Protein AF-A0A847MRQ3-F1 (afdb_monomer_lite)

Foldseek 3Di:
DEEEEEDPCCPDPVNVVVVVVCVVVVYRYDYAHPVQWDWDPPDPDIFIDGNNHGDDDGPYYHYDDDPVD

Radius of gyration: 13.1 Å; chains: 1; bounding box: 29×30×27 Å

Structure (mmCIF, N/CA/C/O backbone):
data_AF-A0A847MRQ3-F1
#
_entry.id   AF-A0A847MRQ3-F1
#
loop_
_atom_site.group_PDB
_atom_site.id
_atom_site.type_symbol
_atom_site.label_atom_id
_atom_site.label_alt_id
_atom_site.label_comp_id
_atom_site.label_asym_id
_atom_site.label_entity_id
_atom_site.label_seq_id
_atom_site.pdbx_PDB_ins_code
_atom_site.Cartn_x
_atom_site.Cartn_y
_atom_site.Cartn_z
_atom_site.occupancy
_atom_site.B_iso_or_equiv
_atom_site.auth_seq_id
_atom_site.auth_comp_id
_atom_site.auth_asym_id
_atom_site.auth_atom_id
_atom_site.pdbx_PDB_model_num
ATOM 1 N N . MET A 1 1 ? -7.602 -10.325 7.488 1.00 93.62 1 MET A N 1
ATOM 2 C CA . MET A 1 1 ? -6.944 -10.402 6.167 1.00 93.62 1 MET A CA 1
ATOM 3 C C . MET A 1 1 ? -5.901 -9.311 6.036 1.00 93.62 1 MET A C 1
ATOM 5 O O . MET A 1 1 ? -6.063 -8.244 6.629 1.00 93.62 1 MET A O 1
ATOM 9 N N . LYS A 1 2 ? -4.849 -9.582 5.272 1.00 96.75 2 LYS A N 1
ATOM 10 C CA . LYS A 1 2 ? -3.775 -8.669 4.918 1.00 96.75 2 LYS A CA 1
ATOM 11 C C . LYS A 1 2 ? -4.016 -8.114 3.516 1.00 96.75 2 LYS A C 1
ATOM 13 O O . LYS A 1 2 ? -3.839 -8.800 2.516 1.00 96.75 2 LYS A O 1
ATOM 18 N N . LEU A 1 3 ? -4.430 -6.856 3.463 1.00 97.19 3 LEU A N 1
ATOM 19 C CA . LEU A 1 3 ? -4.857 -6.146 2.265 1.00 97.19 3 LEU A CA 1
ATOM 20 C C . LEU A 1 3 ? -3.798 -5.143 1.799 1.00 97.19 3 LEU A C 1
ATOM 22 O O . LEU A 1 3 ? -3.231 -4.384 2.594 1.00 97.19 3 LEU A O 1
ATOM 26 N N . ALA A 1 4 ? -3.575 -5.097 0.490 1.00 96.56 4 ALA A N 1
ATOM 27 C CA . ALA A 1 4 ? -2.757 -4.080 -0.157 1.00 96.56 4 ALA A CA 1
ATOM 28 C C . ALA A 1 4 ? -3.651 -3.120 -0.950 1.00 96.56 4 ALA A C 1
ATOM 30 O O . ALA A 1 4 ? -4.473 -3.551 -1.749 1.00 96.56 4 ALA A O 1
ATOM 31 N N . ILE A 1 5 ? -3.477 -1.811 -0.767 1.00 96.56 5 ILE A N 1
ATOM 32 C CA . ILE A 1 5 ? -4.095 -0.793 -1.630 1.00 96.56 5 ILE A CA 1
ATOM 33 C C . ILE A 1 5 ? -2.994 -0.213 -2.512 1.00 96.56 5 ILE A C 1
ATOM 35 O O . ILE A 1 5 ? -2.068 0.416 -1.995 1.00 96.56 5 ILE A O 1
ATOM 39 N N . LEU A 1 6 ? -3.088 -0.391 -3.828 1.00 95.38 6 LEU A N 1
ATOM 40 C CA . LEU A 1 6 ? -2.130 0.196 -4.765 1.00 95.38 6 LEU A CA 1
ATOM 41 C C . LEU A 1 6 ? -2.551 1.627 -5.074 1.00 95.38 6 LEU A C 1
ATOM 43 O O . LEU A 1 6 ? -3.578 1.848 -5.706 1.00 95.38 6 LEU A O 1
ATOM 47 N N . SER A 1 7 ? -1.783 2.608 -4.608 1.00 94.56 7 SER A N 1
ATOM 48 C CA . SER A 1 7 ? -2.092 4.020 -4.837 1.00 94.56 7 SER A CA 1
ATOM 49 C C . SER A 1 7 ? -0.850 4.887 -4.701 1.00 94.56 7 SER A C 1
ATOM 51 O O . SER A 1 7 ? -0.090 4.776 -3.737 1.00 94.56 7 SER A O 1
ATOM 53 N N . ARG A 1 8 ? -0.675 5.826 -5.634 1.00 92.62 8 ARG A N 1
ATOM 54 C CA . ARG A 1 8 ? 0.327 6.899 -5.508 1.00 92.62 8 ARG A CA 1
ATOM 55 C C . ARG A 1 8 ? -0.174 8.068 -4.655 1.00 92.62 8 ARG A C 1
ATOM 57 O O . ARG A 1 8 ? 0.624 8.827 -4.116 1.00 92.62 8 ARG A O 1
ATOM 64 N N . ALA A 1 9 ? -1.492 8.201 -4.497 1.00 91.75 9 ALA A N 1
ATOM 65 C CA . ALA A 1 9 ? -2.135 9.314 -3.805 1.00 91.75 9 ALA A CA 1
ATOM 66 C C . ALA A 1 9 ? -2.570 8.902 -2.390 1.00 91.75 9 ALA A C 1
ATOM 68 O O . ALA A 1 9 ? -3.764 8.739 -2.108 1.00 91.75 9 ALA A O 1
ATOM 69 N N . LEU A 1 10 ? -1.591 8.740 -1.491 1.00 88.12 10 LEU A N 1
ATOM 70 C CA . LEU A 1 10 ? -1.804 8.289 -0.105 1.00 88.12 10 LEU A CA 1
ATOM 71 C C . LEU A 1 10 ? -2.780 9.185 0.674 1.00 88.12 10 LEU A C 1
ATOM 73 O O . LEU A 1 10 ? -3.546 8.697 1.500 1.00 88.12 10 LEU A O 1
ATOM 77 N N . ARG A 1 11 ? -2.750 10.495 0.402 1.00 90.81 11 ARG A N 1
ATOM 78 C CA . ARG A 1 11 ? -3.569 11.505 1.088 1.00 90.81 11 ARG A CA 1
ATOM 79 C C . ARG A 1 11 ? -4.901 11.805 0.398 1.00 90.81 11 ARG A C 1
ATOM 81 O O . ARG A 1 11 ? -5.655 12.626 0.897 1.00 90.81 11 ARG A O 1
ATOM 88 N N . SER A 1 12 ? -5.198 11.173 -0.741 1.00 93.44 12 SER A N 1
ATOM 89 C CA . SER A 1 12 ? -6.491 11.392 -1.396 1.00 93.44 12 SER A CA 1
ATOM 90 C C . SER A 1 12 ? -7.628 10.816 -0.556 1.00 93.44 12 SER A C 1
ATOM 92 O O . SER A 1 12 ? -7.470 9.756 0.057 1.00 93.44 12 SER A O 1
ATOM 94 N N . TYR A 1 13 ? -8.787 11.474 -0.603 1.00 94.81 13 TYR A N 1
ATOM 95 C CA . TYR A 1 13 ? -9.986 11.047 0.118 1.00 94.81 13 TYR A CA 1
ATOM 96 C C . TYR A 1 13 ? -10.315 9.569 -0.134 1.00 94.81 13 TYR A C 1
ATOM 98 O O . TYR A 1 13 ? -10.467 8.797 0.807 1.00 94.81 13 TYR A O 1
ATOM 106 N N . SER A 1 14 ? -10.312 9.145 -1.405 1.00 94.50 14 SER A N 1
ATOM 107 C CA . SER A 1 14 ? -10.564 7.749 -1.793 1.00 94.50 14 SER A CA 1
ATOM 108 C C . SER A 1 14 ? -9.627 6.748 -1.099 1.00 94.50 14 SER A C 1
ATOM 110 O O . SER A 1 14 ? -10.099 5.809 -0.462 1.00 94.50 14 SER A O 1
ATOM 112 N N . THR A 1 15 ? -8.305 6.967 -1.145 1.00 95.62 15 THR A N 1
ATOM 113 C CA . THR A 1 15 ? -7.324 6.073 -0.507 1.00 95.62 15 THR A CA 1
ATOM 114 C C . THR A 1 15 ? -7.511 6.036 1.010 1.00 95.62 15 THR A C 1
ATOM 116 O O . THR A 1 15 ? -7.433 4.969 1.618 1.00 95.62 15 THR A O 1
ATOM 119 N N . GLN A 1 16 ? -7.773 7.190 1.631 1.00 96.56 16 GLN A N 1
ATOM 120 C CA . GLN A 1 16 ? -7.985 7.282 3.074 1.00 96.56 16 GLN A CA 1
ATOM 121 C C . GLN A 1 16 ? -9.265 6.567 3.514 1.00 96.56 16 GLN A C 1
ATOM 123 O O . GLN A 1 16 ? -9.227 5.819 4.488 1.00 96.56 16 GLN A O 1
ATOM 128 N N . ARG A 1 17 ? -10.373 6.733 2.781 1.00 97.50 17 ARG A N 1
ATOM 129 C CA . ARG A 1 17 ? -11.646 6.056 3.069 1.00 97.50 17 ARG A CA 1
ATOM 130 C C . ARG A 1 17 ? -11.541 4.546 2.923 1.00 97.50 17 ARG A C 1
ATOM 132 O O . ARG A 1 17 ? -12.011 3.838 3.805 1.00 97.50 17 ARG A O 1
ATOM 139 N N . LEU A 1 18 ? -10.880 4.063 1.871 1.00 96.56 18 LEU A N 1
ATOM 140 C CA . LEU A 1 18 ? -10.633 2.631 1.675 1.00 96.56 18 LEU A CA 1
ATOM 141 C C . LEU A 1 18 ? -9.794 2.048 2.816 1.00 96.56 18 LEU A C 1
ATOM 143 O O . LEU A 1 18 ? -10.150 1.019 3.386 1.00 96.56 18 LEU A O 1
ATOM 147 N N . ARG A 1 19 ? -8.716 2.741 3.205 1.00 97.00 19 ARG A N 1
ATOM 148 C CA . ARG A 1 19 ? -7.893 2.348 4.355 1.00 97.00 19 ARG A CA 1
ATOM 149 C C . ARG A 1 19 ? -8.709 2.316 5.649 1.00 97.00 19 ARG A C 1
ATOM 151 O O . ARG A 1 19 ? -8.621 1.338 6.380 1.00 97.00 19 ARG A O 1
ATOM 158 N N . ALA A 1 20 ? -9.488 3.360 5.927 1.00 97.69 20 ALA A N 1
ATOM 159 C CA . ALA A 1 20 ? -10.310 3.440 7.131 1.00 97.69 20 ALA A CA 1
ATOM 160 C C . ALA A 1 20 ? -11.350 2.311 7.183 1.00 97.69 20 ALA A C 1
ATOM 162 O O . ALA A 1 20 ? -11.442 1.625 8.191 1.00 97.69 20 ALA A O 1
ATOM 163 N N . ALA A 1 21 ? -12.063 2.059 6.082 1.00 97.81 21 ALA A N 1
ATOM 164 C CA . ALA A 1 21 ? -13.083 1.014 6.004 1.00 97.81 21 ALA A CA 1
ATOM 165 C C . ALA A 1 21 ? -12.515 -0.407 6.167 1.00 97.81 21 ALA A C 1
ATOM 167 O O . ALA A 1 21 ? -13.201 -1.282 6.697 1.00 97.81 21 ALA A O 1
ATOM 168 N N . ALA A 1 22 ? -11.283 -0.642 5.705 1.00 97.44 22 ALA A N 1
ATOM 169 C CA . ALA A 1 22 ? -10.583 -1.908 5.900 1.00 97.44 22 ALA A CA 1
ATOM 170 C C . ALA A 1 22 ? -10.140 -2.098 7.359 1.00 97.44 22 ALA A C 1
ATOM 172 O O . ALA A 1 22 ? -10.307 -3.185 7.908 1.00 97.44 22 ALA A O 1
ATOM 173 N N . LEU A 1 23 ? -9.611 -1.044 7.991 1.00 97.75 23 LEU A N 1
ATOM 174 C CA . LEU A 1 23 ? -9.219 -1.073 9.404 1.00 97.75 23 LEU A CA 1
ATOM 175 C C . LEU A 1 23 ? -10.427 -1.287 10.324 1.00 97.75 23 LEU A C 1
ATOM 177 O O . LEU A 1 23 ? -10.352 -2.101 11.235 1.00 97.75 23 LEU A O 1
ATOM 181 N N . ASP A 1 24 ? -11.541 -0.612 10.040 1.00 98.19 24 ASP A N 1
ATOM 182 C CA . ASP A 1 24 ? -12.813 -0.736 10.764 1.00 98.19 24 ASP A CA 1
ATOM 183 C C . ASP A 1 24 ? -13.367 -2.174 10.738 1.00 98.19 24 ASP A C 1
ATOM 185 O O . ASP A 1 24 ? -13.919 -2.666 11.714 1.00 98.19 24 ASP A O 1
ATOM 189 N N . ARG A 1 25 ? -13.113 -2.910 9.648 1.00 97.56 25 ARG A N 1
ATOM 190 C CA . ARG A 1 25 ? -13.443 -4.341 9.504 1.00 97.56 25 ARG A CA 1
ATOM 191 C C . ARG A 1 25 ? -12.389 -5.288 10.098 1.00 97.56 25 ARG A C 1
ATOM 193 O O . ARG A 1 25 ? -12.439 -6.493 9.859 1.00 97.56 25 ARG A O 1
ATOM 200 N N . GLY A 1 26 ? -11.399 -4.767 10.824 1.00 97.56 26 GLY A N 1
ATOM 201 C CA . GLY A 1 26 ? -10.343 -5.563 11.457 1.00 97.56 26 GLY A CA 1
ATOM 202 C C . GLY A 1 26 ? -9.306 -6.134 10.484 1.00 97.56 26 GLY A C 1
ATOM 203 O O . GLY A 1 26 ? -8.645 -7.130 10.784 1.00 97.56 26 GLY A O 1
ATOM 204 N N . HIS A 1 27 ? -9.153 -5.559 9.289 1.00 97.94 27 HIS A N 1
ATOM 205 C CA . HIS A 1 27 ? -8.139 -6.000 8.331 1.00 97.94 27 HIS A CA 1
ATOM 206 C C . HIS A 1 27 ? -6.811 -5.261 8.524 1.00 97.94 27 HIS A C 1
ATOM 208 O O . HIS A 1 27 ? -6.767 -4.062 8.796 1.00 97.94 27 HIS A O 1
ATOM 214 N N . GLN A 1 28 ? -5.699 -5.961 8.300 1.00 97.50 28 GLN A N 1
ATOM 215 C CA . GLN A 1 28 ? -4.382 -5.339 8.216 1.00 97.50 28 GLN A CA 1
ATOM 216 C C . GLN A 1 28 ? -4.232 -4.735 6.825 1.00 97.50 28 GLN A C 1
ATOM 218 O O . GLN A 1 28 ? -4.172 -5.472 5.846 1.00 97.50 28 GLN A O 1
ATOM 223 N N . VAL A 1 29 ? -4.170 -3.410 6.710 1.00 96.69 29 VAL A N 1
ATOM 224 C CA . VAL A 1 29 ? -4.112 -2.747 5.401 1.00 96.69 29 VAL A CA 1
ATOM 225 C C . VAL A 1 29 ? -2.840 -1.924 5.239 1.00 96.69 29 VAL A C 1
ATOM 227 O O . VAL A 1 29 ? -2.446 -1.167 6.131 1.00 96.69 29 VAL A O 1
ATOM 230 N N . LYS A 1 30 ? -2.205 -2.032 4.070 1.00 95.62 30 LYS A N 1
ATOM 231 C CA . LYS A 1 30 ? -1.044 -1.216 3.703 1.00 95.62 30 LYS A CA 1
ATOM 232 C C . LYS A 1 30 ? -1.268 -0.564 2.349 1.00 95.62 30 LYS A C 1
ATOM 234 O O . LYS A 1 30 ? -1.632 -1.225 1.383 1.00 95.62 30 LYS A O 1
ATOM 239 N N . VAL A 1 31 ? -1.029 0.742 2.277 1.00 95.38 31 VAL A N 1
ATOM 240 C CA . VAL A 1 31 ? -1.036 1.463 1.003 1.00 95.38 31 VAL A CA 1
ATOM 241 C C . VAL A 1 31 ? 0.362 1.375 0.401 1.00 95.38 31 VAL A C 1
ATOM 243 O O . VAL A 1 31 ? 1.338 1.793 1.027 1.00 95.38 31 VAL A O 1
ATOM 246 N N . LEU A 1 32 ? 0.456 0.819 -0.801 1.00 94.75 32 LEU A N 1
ATOM 247 C CA . LEU A 1 32 ? 1.700 0.621 -1.529 1.00 94.75 32 LEU A CA 1
ATOM 248 C C . LEU A 1 32 ? 1.711 1.541 -2.750 1.00 94.75 32 LEU A C 1
ATOM 250 O O . LEU A 1 32 ? 0.790 1.545 -3.565 1.00 94.75 32 LEU A O 1
ATOM 254 N N . ASN A 1 33 ? 2.762 2.349 -2.861 1.00 93.12 33 ASN A N 1
ATOM 255 C CA . ASN A 1 33 ? 2.962 3.201 -4.025 1.00 93.12 33 ASN A CA 1
ATOM 256 C C . ASN A 1 33 ? 3.501 2.346 -5.178 1.00 93.12 33 ASN A C 1
ATOM 258 O O . ASN A 1 33 ? 4.562 1.741 -5.037 1.00 93.12 33 ASN A O 1
ATOM 262 N N . THR A 1 34 ? 2.782 2.331 -6.300 1.00 90.50 34 THR A N 1
ATOM 263 C CA . THR A 1 34 ? 3.105 1.525 -7.486 1.00 90.50 34 THR A CA 1
ATOM 264 C C . THR A 1 34 ? 4.491 1.820 -8.064 1.00 90.50 34 THR A C 1
ATOM 266 O O . THR A 1 34 ? 5.154 0.905 -8.527 1.00 90.50 34 THR A O 1
ATOM 269 N N . LEU A 1 35 ? 5.000 3.050 -7.934 1.00 91.19 35 LEU A N 1
ATOM 270 C CA . LEU A 1 35 ? 6.336 3.437 -8.420 1.00 91.19 35 LEU A CA 1
ATOM 271 C C . LEU A 1 35 ? 7.487 2.963 -7.521 1.00 91.19 35 LEU A C 1
ATOM 273 O O . LEU A 1 35 ? 8.647 3.278 -7.766 1.00 91.19 35 LEU A O 1
ATOM 277 N N . ARG A 1 36 ? 7.180 2.303 -6.402 1.00 92.75 36 ARG A N 1
ATOM 278 C CA . ARG A 1 36 ? 8.184 1.782 -5.461 1.00 92.75 36 ARG A CA 1
ATOM 279 C C . ARG A 1 36 ? 8.357 0.271 -5.571 1.00 92.75 36 ARG A C 1
ATOM 281 O O . ARG A 1 36 ? 9.098 -0.295 -4.763 1.00 92.75 36 ARG A O 1
ATOM 288 N N . PHE A 1 37 ? 7.667 -0.353 -6.522 1.00 93.31 37 PHE A N 1
ATOM 289 C CA . PHE A 1 37 ? 7.885 -1.744 -6.873 1.00 93.31 37 PHE A CA 1
ATOM 290 C C . PHE A 1 37 ? 9.039 -1.858 -7.866 1.00 93.31 37 PHE A C 1
ATOM 292 O O . PHE A 1 37 ? 9.178 -1.023 -8.756 1.00 93.31 37 PHE A O 1
ATOM 299 N N . GLY A 1 38 ? 9.857 -2.884 -7.678 1.00 92.81 38 GLY A N 1
ATOM 300 C CA . GLY A 1 38 ? 10.787 -3.388 -8.678 1.00 92.81 38 GLY A CA 1
ATOM 301 C C . GLY A 1 38 ? 10.347 -4.793 -9.053 1.00 92.81 38 GLY A C 1
ATOM 302 O O . GLY A 1 38 ? 9.967 -5.559 -8.166 1.00 92.81 38 GLY A O 1
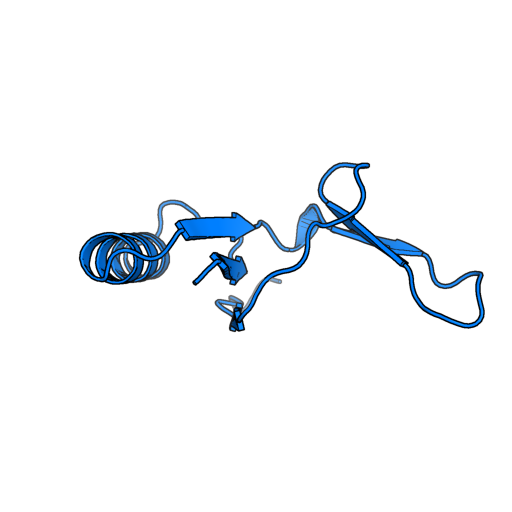ATOM 303 N N . ILE A 1 39 ? 10.358 -5.092 -10.346 1.00 91.69 39 ILE A N 1
ATOM 304 C CA . ILE A 1 39 ? 10.062 -6.420 -10.877 1.00 91.69 39 ILE A CA 1
ATOM 305 C C . ILE A 1 39 ? 11.349 -6.918 -11.520 1.00 91.69 39 ILE A C 1
ATOM 307 O O . ILE A 1 39 ? 11.895 -6.225 -12.380 1.00 91.69 39 ILE A O 1
ATOM 311 N N . ASP A 1 40 ? 11.831 -8.075 -11.087 1.00 89.81 40 ASP A N 1
ATOM 312 C CA . ASP A 1 40 ? 12.908 -8.786 -11.765 1.00 89.81 40 ASP A CA 1
ATOM 313 C C . ASP A 1 40 ? 12.287 -9.815 -12.714 1.00 89.81 40 ASP A C 1
ATOM 315 O O . ASP A 1 40 ? 11.461 -10.633 -12.311 1.00 89.81 40 ASP A O 1
ATOM 319 N N . LEU A 1 41 ? 12.645 -9.714 -13.993 1.00 91.38 41 LEU A N 1
ATOM 320 C CA . LEU A 1 41 ? 12.152 -10.562 -15.081 1.00 91.38 41 LEU A CA 1
ATOM 321 C C . LEU A 1 41 ? 13.26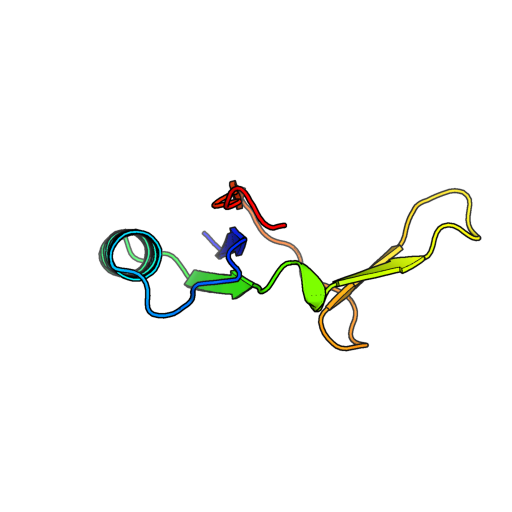8 -11.428 -15.687 1.00 91.38 41 LEU A C 1
ATOM 323 O O . LEU A 1 41 ? 13.090 -11.984 -16.767 1.00 91.38 41 LEU A O 1
ATOM 327 N N . SER A 1 42 ? 14.440 -11.494 -15.048 1.00 88.81 42 SER A N 1
ATOM 328 C CA . SER A 1 42 ? 15.589 -12.261 -15.545 1.00 88.81 42 SER A CA 1
ATOM 329 C C . SER A 1 42 ? 15.416 -13.780 -15.403 1.00 88.81 42 SER A C 1
ATOM 331 O O . SER A 1 42 ? 16.044 -14.537 -16.144 1.00 88.81 42 SER A O 1
ATOM 333 N N . GLY A 1 43 ? 14.565 -14.222 -14.471 1.00 85.00 43 GLY A N 1
ATOM 334 C CA . GLY A 1 43 ? 14.244 -15.627 -14.215 1.00 85.00 43 GLY A CA 1
ATOM 335 C C . GLY A 1 43 ? 13.001 -16.138 -14.952 1.00 85.00 43 GLY A C 1
ATOM 336 O O . GLY A 1 43 ? 12.286 -15.392 -15.615 1.00 85.00 43 GLY A O 1
ATOM 337 N N . ALA A 1 44 ? 12.729 -17.440 -14.807 1.00 88.50 44 ALA A N 1
ATOM 338 C CA . ALA A 1 44 ? 11.522 -18.076 -15.348 1.00 88.50 44 ALA A CA 1
ATOM 339 C C . ALA A 1 44 ? 10.237 -17.625 -14.629 1.00 88.50 44 ALA A C 1
ATOM 341 O O . ALA A 1 44 ? 9.170 -17.587 -15.239 1.00 88.50 44 ALA A O 1
ATOM 342 N N . GLU A 1 45 ? 10.351 -17.264 -13.348 1.00 86.00 45 GLU A N 1
ATOM 343 C CA . GLU A 1 45 ? 9.272 -16.681 -12.556 1.00 86.00 45 GLU A CA 1
ATOM 344 C C . GLU A 1 45 ? 9.636 -15.237 -12.184 1.00 86.00 45 GLU A C 1
ATOM 346 O O . GLU A 1 45 ? 10.773 -14.982 -11.779 1.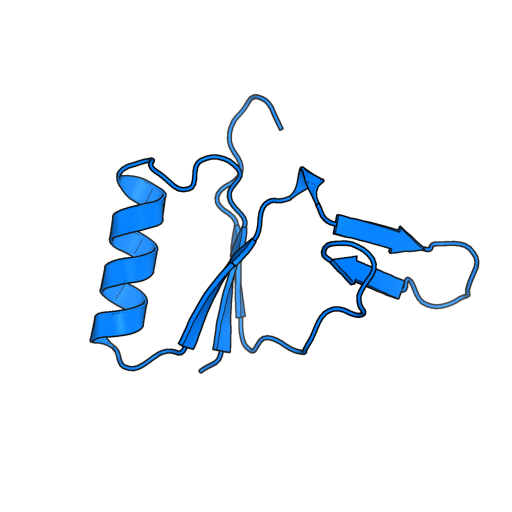00 86.00 45 GLU A O 1
ATOM 351 N N . PRO A 1 46 ? 8.710 -14.276 -12.345 1.00 86.62 46 PRO A N 1
ATOM 352 C CA . PRO A 1 46 ? 8.978 -12.881 -12.041 1.00 86.62 46 PRO A CA 1
ATOM 353 C C . PRO A 1 46 ? 9.005 -12.636 -10.529 1.00 86.62 46 PRO A C 1
ATOM 355 O O . PRO A 1 46 ? 8.032 -12.920 -9.827 1.00 86.62 46 PRO A O 1
ATOM 358 N N . ASP A 1 47 ? 10.080 -12.015 -10.048 1.00 88.62 47 ASP A N 1
ATOM 359 C CA . ASP A 1 47 ? 10.240 -11.652 -8.641 1.00 88.62 47 ASP A CA 1
ATOM 360 C C . ASP A 1 47 ? 9.795 -10.211 -8.379 1.00 88.62 47 ASP A C 1
ATOM 362 O O . ASP A 1 47 ? 10.078 -9.283 -9.142 1.00 88.62 47 ASP A O 1
ATOM 366 N N . LEU A 1 48 ? 9.090 -10.000 -7.262 1.00 90.69 48 LEU A N 1
ATOM 367 C CA . LEU A 1 48 ? 8.514 -8.705 -6.905 1.00 90.69 48 LEU A CA 1
ATOM 368 C C . LEU A 1 48 ? 9.107 -8.158 -5.604 1.00 90.69 48 LEU A C 1
ATOM 370 O O . LEU A 1 48 ? 8.915 -8.698 -4.509 1.00 90.69 48 LEU A O 1
ATOM 374 N N . HIS A 1 49 ? 9.740 -6.993 -5.707 1.00 92.25 49 HIS A N 1
ATOM 375 C CA . HIS A 1 49 ? 10.308 -6.264 -4.580 1.00 92.25 49 HIS A CA 1
ATOM 376 C C . HIS A 1 49 ? 9.555 -4.959 -4.334 1.00 92.25 49 HIS A C 1
ATOM 378 O O . HIS A 1 49 ? 9.151 -4.259 -5.259 1.00 92.25 49 HIS A O 1
ATOM 384 N N . PHE A 1 50 ? 9.426 -4.564 -3.070 1.00 92.12 50 PHE A N 1
ATOM 385 C CA . PHE A 1 50 ? 8.935 -3.248 -2.675 1.00 92.12 50 PHE A CA 1
ATOM 386 C C . PHE A 1 50 ? 9.997 -2.530 -1.849 1.00 92.12 50 PHE A C 1
ATOM 388 O O . PHE A 1 50 ? 10.354 -2.972 -0.756 1.00 92.12 50 PHE A O 1
ATOM 395 N N . ARG A 1 51 ? 10.497 -1.398 -2.362 1.00 90.00 51 ARG A N 1
ATOM 396 C CA . ARG A 1 51 ? 11.616 -0.645 -1.759 1.00 90.00 51 ARG A CA 1
ATOM 397 C C . ARG A 1 51 ? 12.854 -1.522 -1.495 1.00 90.00 51 ARG A C 1
ATOM 399 O O . ARG A 1 51 ? 13.426 -1.468 -0.408 1.00 90.00 51 ARG A O 1
ATOM 406 N N . GLY A 1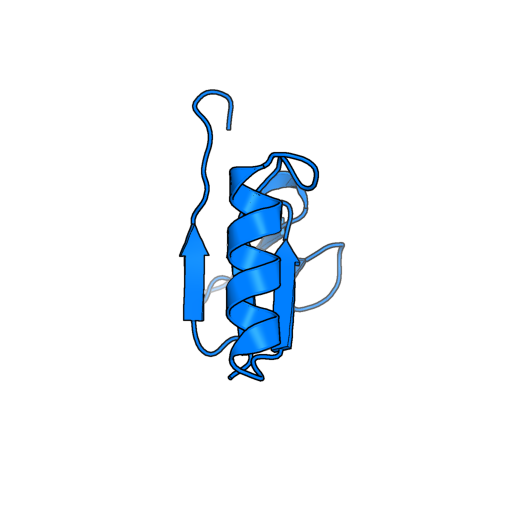 52 ? 13.224 -2.353 -2.471 1.00 88.88 52 GLY A N 1
ATOM 407 C CA . GLY A 1 52 ? 14.407 -3.222 -2.403 1.00 88.88 52 GLY A CA 1
ATOM 408 C C . GLY A 1 52 ? 14.281 -4.421 -1.458 1.00 88.88 52 GLY A C 1
ATOM 409 O O . GLY A 1 52 ? 15.263 -5.113 -1.228 1.00 88.88 52 GLY A O 1
ATOM 410 N N . LYS A 1 53 ? 13.095 -4.680 -0.894 1.00 89.94 53 LYS A N 1
ATOM 411 C CA . LYS A 1 53 ? 12.828 -5.855 -0.053 1.00 89.94 53 LYS A CA 1
ATOM 412 C C . LYS A 1 53 ? 11.806 -6.766 -0.730 1.00 89.94 53 LYS A C 1
ATOM 414 O O . LYS A 1 53 ? 10.884 -6.224 -1.345 1.00 89.94 53 LYS A O 1
ATOM 419 N N . PRO A 1 54 ? 11.925 -8.101 -0.607 1.00 90.12 54 PRO A N 1
ATOM 420 C CA . PRO A 1 54 ? 10.908 -9.028 -1.097 1.00 90.12 54 PRO A CA 1
ATOM 421 C C . PRO A 1 54 ? 9.519 -8.644 -0.587 1.00 90.12 54 PRO A C 1
ATOM 423 O O . PRO A 1 54 ? 9.349 -8.287 0.588 1.00 90.12 54 PRO A O 1
ATOM 426 N N . LEU A 1 55 ? 8.527 -8.659 -1.476 1.00 89.75 55 LEU A N 1
ATOM 427 C CA . LEU A 1 55 ? 7.163 -8.348 -1.084 1.00 89.75 55 LEU A CA 1
ATOM 428 C C . LEU A 1 55 ? 6.589 -9.502 -0.255 1.00 89.75 55 LEU A C 1
ATOM 430 O O . LEU A 1 55 ? 6.572 -10.652 -0.670 1.00 89.75 55 LEU A O 1
ATOM 434 N N . SER A 1 56 ? 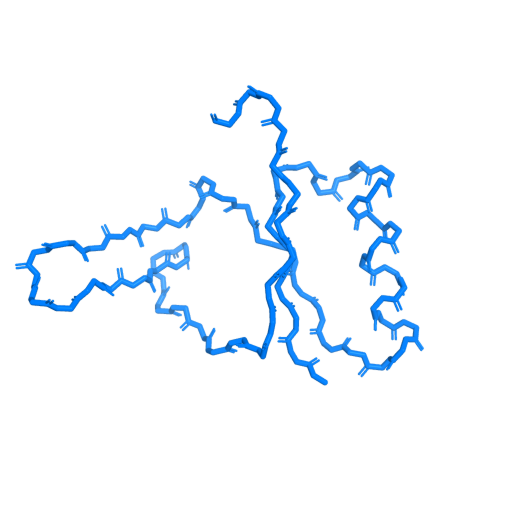6.064 -9.185 0.923 1.00 88.81 56 SER A N 1
ATOM 435 C CA . SER A 1 56 ? 5.332 -10.162 1.728 1.00 88.81 56 SER A CA 1
ATOM 436 C C . SER A 1 56 ? 3.994 -10.537 1.080 1.00 88.81 56 SER A C 1
ATOM 438 O O . SER A 1 56 ? 3.352 -9.654 0.518 1.00 88.81 56 SER A O 1
ATOM 440 N N . THR A 1 57 ? 3.496 -11.753 1.297 1.00 92.25 57 THR A N 1
ATOM 441 C CA . THR A 1 57 ? 2.183 -12.202 0.798 1.00 92.25 57 THR A CA 1
ATOM 442 C C . THR A 1 57 ? 1.035 -11.314 1.291 1.00 92.25 57 THR A C 1
ATOM 444 O O . THR A 1 57 ? 1.047 -10.856 2.443 1.00 92.25 57 THR A O 1
ATOM 447 N N . TYR A 1 58 ? 0.062 -11.069 0.414 1.00 95.19 58 TYR A N 1
ATOM 448 C CA . TYR A 1 58 ? -1.192 -10.361 0.676 1.00 95.19 58 TYR A CA 1
ATOM 449 C C . TYR A 1 58 ? -2.364 -11.245 0.251 1.00 95.19 58 TYR A C 1
ATOM 451 O O . TYR A 1 58 ? -2.266 -11.930 -0.761 1.00 95.19 58 TYR A O 1
ATOM 459 N N . ASP A 1 59 ? -3.470 -11.182 0.989 1.00 96.75 59 ASP A N 1
ATOM 460 C CA . ASP A 1 59 ? -4.669 -11.976 0.693 1.00 96.75 59 ASP A CA 1
ATOM 461 C C . ASP A 1 59 ? -5.469 -11.371 -0.467 1.00 96.75 59 ASP A C 1
ATOM 463 O O . ASP A 1 59 ? -6.118 -12.077 -1.230 1.00 96.75 59 ASP A O 1
ATOM 467 N N . ALA A 1 60 ? -5.443 -10.041 -0.587 1.00 96.44 60 ALA A N 1
ATOM 468 C CA . ALA A 1 60 ? -6.079 -9.329 -1.685 1.00 96.44 60 ALA A CA 1
ATOM 469 C C . ALA A 1 60 ? -5.431 -7.963 -1.934 1.00 96.44 60 ALA A C 1
ATOM 471 O O . ALA A 1 60 ? -4.851 -7.330 -1.040 1.00 96.44 60 ALA A O 1
ATOM 472 N N . VAL A 1 61 ? -5.565 -7.508 -3.179 1.00 95.25 61 VAL A N 1
ATOM 473 C CA . VAL A 1 61 ? -5.023 -6.245 -3.674 1.00 95.25 61 VAL A CA 1
ATOM 474 C C . VAL A 1 61 ? -6.151 -5.409 -4.267 1.00 95.25 61 VAL A C 1
ATOM 476 O O . VAL A 1 61 ? -6.896 -5.876 -5.122 1.00 95.25 61 VAL A O 1
ATOM 479 N N . LEU A 1 62 ? -6.254 -4.155 -3.831 1.00 95.56 62 LEU A N 1
ATOM 480 C CA . LEU A 1 62 ? -7.202 -3.181 -4.356 1.00 95.56 62 LEU A CA 1
ATOM 481 C C . LEU A 1 62 ? -6.463 -2.129 -5.202 1.00 95.56 62 LEU A C 1
ATOM 483 O O . LEU A 1 62 ? -5.773 -1.266 -4.639 1.00 95.56 62 LEU A O 1
ATOM 487 N N . PRO A 1 63 ? -6.581 -2.171 -6.539 1.00 94.94 63 PRO A N 1
ATOM 488 C CA . PRO A 1 63 ? -5.931 -1.205 -7.410 1.00 94.94 63 PRO A CA 1
ATOM 489 C C . PRO A 1 63 ? -6.678 0.135 -7.427 1.00 94.94 63 PRO A C 1
ATOM 491 O O . PRO A 1 63 ? -7.839 0.220 -7.812 1.00 94.94 63 PRO A O 1
ATOM 494 N N . ARG A 1 64 ? -5.985 1.214 -7.049 1.00 94.06 64 ARG A N 1
ATOM 495 C CA . ARG A 1 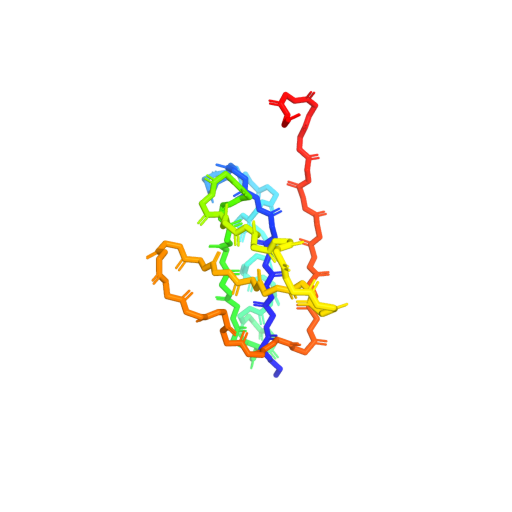64 ? -6.433 2.607 -7.198 1.00 94.06 64 ARG A CA 1
ATOM 496 C C . ARG A 1 64 ? -5.418 3.343 -8.077 1.00 94.06 64 ARG A C 1
ATOM 498 O O . ARG A 1 64 ? -4.572 4.111 -7.607 1.00 94.06 64 ARG A O 1
ATOM 505 N N . ILE A 1 65 ? -5.508 3.087 -9.376 1.00 88.06 65 ILE A N 1
ATOM 506 C CA . ILE A 1 65 ? -4.610 3.621 -10.406 1.00 88.06 65 ILE A CA 1
ATOM 507 C C . ILE A 1 65 ? -5.217 4.915 -10.957 1.00 88.06 65 ILE A C 1
ATOM 509 O O . ILE A 1 65 ? -6.378 4.941 -11.344 1.00 88.06 65 ILE A O 1
ATOM 513 N N . GLY A 1 66 ? -4.467 6.017 -10.896 1.00 81.44 66 GLY A N 1
ATOM 514 C CA . GLY A 1 66 ? -4.893 7.294 -11.483 1.00 81.44 66 GLY A CA 1
ATOM 515 C C . GLY A 1 66 ? -4.403 7.436 -12.923 1.00 81.44 66 GLY A C 1
ATOM 516 O O . GLY A 1 66 ? -3.494 6.724 -13.327 1.00 81.44 66 GLY A O 1
ATOM 517 N N . ASN A 1 67 ? -4.945 8.399 -13.668 1.00 75.06 67 ASN A N 1
ATOM 518 C CA . ASN A 1 67 ? -4.664 8.579 -15.100 1.00 75.06 67 ASN A CA 1
ATOM 519 C C . ASN A 1 67 ? -3.200 8.896 -15.457 1.00 75.06 67 ASN A C 1
ATOM 521 O O . ASN A 1 67 ? -2.826 8.757 -16.610 1.00 75.06 67 ASN A O 1
ATOM 525 N N . SER A 1 68 ? -2.381 9.351 -14.507 1.00 62.62 68 SER A N 1
ATOM 526 C CA . SER A 1 68 ? -0.982 9.740 -14.745 1.00 62.62 68 SER A CA 1
ATOM 527 C C . SER A 1 68 ? 0.041 8.695 -14.282 1.00 62.62 68 SER A C 1
ATOM 529 O O . SER A 1 68 ? 1.169 9.069 -13.942 1.00 62.62 68 SER A O 1
ATOM 531 N N . VAL A 1 69 ? -0.382 7.436 -14.108 1.00 59.94 69 VAL A N 1
ATOM 532 C CA . VAL A 1 69 ? 0.481 6.306 -13.706 1.00 59.94 69 VAL A CA 1
ATOM 533 C C . VAL A 1 69 ? 1.333 5.846 -14.869 1.00 59.94 69 VAL A C 1
ATOM 535 O O . VAL A 1 69 ? 0.768 5.700 -15.969 1.00 59.94 69 VAL A O 1
#

Sequence (69 aa):
MKLAILSRALRSYSTQRLRAAALDRGHQVKVLNTLRFGIDLSGAEPDLHFRGKPLSTYDAVLPRIGNSV

pLDDT: mean 92.06, std 6.81, range [59.94, 98.19]

Secondary structure (DSSP, 8-state):
-EEEEE-S-TTSHHHHHHHHHHHHTT-EEEEE-GGGEEEE-SSSS-EEEETTEEPPP-SEEEE---TT-